Protein AF-A0A3P5XSZ3-F1 (afdb_monomer_lite)

Structure (mmCIF, N/CA/C/O backbone):
data_AF-A0A3P5XSZ3-F1
#
_entry.id   AF-A0A3P5XSZ3-F1
#
loop_
_atom_site.group_PDB
_atom_site.id
_atom_site.type_symbol
_atom_site.label_atom_id
_atom_site.label_alt_id
_atom_site.label_comp_id
_atom_site.label_asym_id
_atom_site.label_entity_id
_atom_site.label_seq_id
_atom_site.pdbx_PDB_ins_code
_atom_site.Cartn_x
_atom_site.Cartn_y
_atom_site.Cartn_z
_atom_site.occupancy
_atom_site.B_iso_or_equiv
_atom_site.auth_seq_id
_atom_site.auth_comp_id
_atom_site.auth_asym_id
_atom_site.auth_atom_id
_atom_site.pdbx_PDB_model_num
ATOM 1 N N . MET A 1 1 ? -26.180 4.996 -27.073 1.00 61.78 1 MET A N 1
ATOM 2 C CA . MET A 1 1 ? -26.644 4.451 -28.368 1.00 61.78 1 MET A CA 1
ATOM 3 C C . MET A 1 1 ? -26.742 2.933 -28.224 1.00 61.78 1 MET A C 1
ATOM 5 O O . MET A 1 1 ? -25.996 2.390 -27.418 1.00 61.78 1 MET A O 1
ATOM 9 N N . ARG A 1 2 ? -27.705 2.258 -28.867 1.00 69.19 2 ARG A N 1
ATOM 10 C CA . ARG A 1 2 ? -27.912 0.801 -28.724 1.00 69.19 2 ARG A CA 1
ATOM 11 C C . ARG A 1 2 ? -27.279 0.071 -29.913 1.00 69.19 2 ARG A C 1
ATOM 13 O O . ARG A 1 2 ? -27.511 0.469 -31.048 1.00 69.19 2 ARG A O 1
ATOM 20 N N . THR A 1 3 ? -26.506 -0.981 -29.649 1.00 79.62 3 THR A N 1
ATOM 21 C CA . THR A 1 3 ? -26.044 -1.930 -30.675 1.00 79.62 3 THR A CA 1
ATOM 22 C C . THR A 1 3 ? -27.221 -2.810 -31.081 1.00 79.62 3 THR A C 1
ATOM 24 O O . THR A 1 3 ? -27.881 -3.389 -30.216 1.00 79.62 3 THR A O 1
ATOM 27 N N . PHE A 1 4 ? -27.498 -2.911 -32.378 1.00 84.44 4 PHE A N 1
ATOM 28 C CA . PHE A 1 4 ? -28.593 -3.735 -32.892 1.00 84.44 4 PHE A CA 1
ATOM 29 C C . PHE A 1 4 ? -28.050 -5.085 -33.358 1.00 84.44 4 PHE A C 1
ATOM 31 O O . PHE A 1 4 ? -26.931 -5.161 -33.854 1.00 84.44 4 PHE A O 1
ATOM 38 N N . LYS A 1 5 ? -28.825 -6.159 -33.205 1.00 91.19 5 LYS A N 1
ATOM 39 C CA . LYS A 1 5 ? -28.476 -7.488 -33.721 1.00 91.19 5 LYS A CA 1
ATOM 40 C C . LYS A 1 5 ? -29.499 -7.885 -34.778 1.00 91.19 5 LYS A C 1
ATOM 42 O O . LYS A 1 5 ? -30.692 -7.858 -34.492 1.00 91.19 5 LYS A O 1
ATOM 47 N N . ILE A 1 6 ? -29.035 -8.254 -35.968 1.00 91.00 6 ILE A N 1
ATOM 48 C CA . ILE A 1 6 ? -29.875 -8.773 -37.054 1.00 91.00 6 ILE A CA 1
ATOM 49 C C . ILE A 1 6 ? -29.354 -10.167 -37.408 1.00 91.00 6 ILE A C 1
ATOM 51 O O . ILE A 1 6 ? -28.195 -10.326 -37.789 1.00 91.00 6 ILE A O 1
ATOM 55 N N . GLY A 1 7 ? -30.189 -11.193 -37.219 1.00 90.94 7 GLY A N 1
ATOM 56 C CA . GLY A 1 7 ? -29.768 -12.593 -37.335 1.00 90.94 7 GLY A CA 1
ATOM 57 C C . GLY A 1 7 ? -28.650 -12.936 -36.340 1.00 90.94 7 GLY A C 1
ATOM 58 O O . GLY A 1 7 ? -28.812 -12.777 -35.128 1.00 90.94 7 GLY A O 1
ATOM 59 N N . SER A 1 8 ? -27.499 -13.387 -36.845 1.00 89.31 8 SER A N 1
ATOM 60 C CA . SER A 1 8 ? -26.296 -13.683 -36.050 1.00 89.31 8 SER A CA 1
ATOM 61 C C . SER A 1 8 ? -25.291 -12.522 -35.974 1.00 89.31 8 SER A C 1
ATOM 63 O O . SER A 1 8 ? -24.289 -12.644 -35.270 1.00 89.31 8 SER A O 1
ATOM 65 N N . THR A 1 9 ? -25.553 -11.384 -36.626 1.00 89.62 9 THR A N 1
ATOM 66 C CA . THR A 1 9 ? -24.586 -10.283 -36.777 1.00 89.62 9 THR A CA 1
ATOM 67 C C . THR A 1 9 ? -24.957 -9.064 -35.930 1.00 89.62 9 THR A C 1
ATOM 69 O O . THR A 1 9 ? -26.113 -8.642 -35.888 1.00 89.62 9 THR A O 1
ATOM 72 N N . TYR A 1 10 ? -23.962 -8.472 -35.264 1.00 90.50 10 TYR A N 1
ATOM 73 C CA . TYR A 1 10 ? -24.109 -7.221 -34.515 1.00 90.50 10 TYR A CA 1
ATOM 74 C C . TYR A 1 10 ? -23.773 -6.017 -35.401 1.00 90.50 10 TYR A C 1
ATOM 76 O O . TYR A 1 10 ? -22.716 -5.969 -36.026 1.00 90.50 10 TYR A O 1
ATOM 84 N N . LEU A 1 11 ? -24.671 -5.036 -35.424 1.00 86.19 11 LEU A N 1
ATOM 85 C CA . LEU A 1 11 ? -24.513 -3.757 -36.100 1.00 86.19 11 LEU A CA 1
ATOM 86 C C . LEU A 1 11 ? -24.099 -2.693 -35.087 1.00 86.19 11 LEU A C 1
ATOM 88 O O . LEU A 1 11 ? -24.866 -2.319 -34.193 1.00 86.19 11 LEU A O 1
ATOM 92 N N . TYR A 1 12 ? -22.877 -2.201 -35.257 1.00 84.00 12 TYR A N 1
ATOM 93 C CA . TYR A 1 12 ? -22.323 -1.113 -34.467 1.00 84.00 12 TYR A CA 1
ATOM 94 C C . TYR A 1 12 ? -22.608 0.220 -35.166 1.00 84.00 12 TYR A C 1
ATOM 96 O O . TYR A 1 12 ? -22.337 0.338 -36.365 1.00 84.00 12 TYR A O 1
ATOM 104 N N . PRO A 1 13 ? -23.147 1.228 -34.462 1.00 83.81 13 PRO A N 1
ATOM 105 C CA . PRO A 1 13 ? -23.348 2.545 -35.046 1.00 83.81 13 PRO A CA 1
ATOM 106 C C . PRO A 1 13 ? -22.024 3.133 -35.545 1.00 83.81 13 PRO A C 1
ATOM 108 O O . PRO A 1 13 ? -21.057 3.221 -34.792 1.00 83.81 13 PRO A O 1
ATOM 111 N N . LEU A 1 14 ? -21.989 3.604 -36.795 1.00 78.81 14 LEU A N 1
ATOM 112 C CA . LEU A 1 14 ? -20.816 4.280 -37.373 1.00 78.81 14 LEU A CA 1
ATOM 113 C C . LEU A 1 14 ? -20.360 5.486 -36.535 1.00 78.81 14 LEU A C 1
ATOM 115 O O . LEU A 1 14 ? -19.167 5.753 -36.451 1.00 78.81 14 LEU A O 1
ATOM 119 N N . ALA A 1 15 ? -21.293 6.162 -35.857 1.00 81.88 15 ALA A N 1
ATOM 120 C CA . ALA A 1 15 ? -21.001 7.261 -34.934 1.00 81.88 15 ALA A CA 1
ATOM 121 C C . ALA A 1 15 ? -20.118 6.850 -33.733 1.00 81.88 15 ALA A C 1
ATOM 123 O O . ALA A 1 15 ? -19.411 7.694 -33.178 1.00 81.88 15 ALA A O 1
ATOM 124 N N . ASP A 1 16 ? -20.127 5.569 -33.348 1.00 78.69 16 ASP A N 1
ATOM 125 C CA . ASP A 1 16 ? -19.296 5.029 -32.266 1.00 78.69 16 ASP A CA 1
ATOM 126 C C . ASP A 1 16 ? -17.898 4.603 -32.764 1.00 78.69 16 ASP A C 1
ATOM 128 O O . ASP A 1 16 ? -16.972 4.429 -31.965 1.00 78.69 16 ASP A O 1
ATOM 132 N N . VAL A 1 17 ? -17.700 4.488 -34.085 1.00 80.94 17 VAL A N 1
ATOM 133 C CA . VAL A 1 17 ? -16.414 4.141 -34.702 1.00 80.94 17 VAL A CA 1
ATOM 134 C C . VAL A 1 17 ? -15.604 5.414 -34.940 1.00 80.94 17 VAL A C 1
ATOM 136 O O . VAL A 1 17 ? -15.731 6.095 -35.955 1.00 80.94 17 VAL A O 1
ATOM 139 N N . LYS A 1 18 ? -14.734 5.746 -33.985 1.00 84.44 18 LYS A N 1
ATOM 140 C CA . LYS A 1 18 ? -13.815 6.886 -34.101 1.00 84.44 18 LYS A CA 1
ATOM 141 C C . LYS A 1 18 ? -12.481 6.440 -34.680 1.00 84.44 18 LYS A C 1
ATOM 143 O O . LYS A 1 18 ? -11.776 5.640 -34.066 1.00 84.44 18 LYS A O 1
ATOM 148 N N . TRP A 1 19 ? -12.093 7.020 -35.814 1.00 85.19 19 TRP A N 1
ATOM 149 C CA . TRP A 1 19 ? -10.727 6.882 -36.305 1.00 85.19 19 TRP A CA 1
ATOM 150 C C . TRP A 1 19 ? -9.746 7.522 -35.316 1.00 85.19 19 TRP A C 1
ATOM 152 O O . TRP A 1 19 ? -9.959 8.634 -34.827 1.00 85.19 19 TRP A O 1
ATOM 162 N N . ARG A 1 20 ? -8.656 6.813 -35.020 1.00 84.56 20 ARG A N 1
ATOM 163 C CA . ARG A 1 20 ? -7.501 7.352 -34.301 1.00 84.56 20 ARG A CA 1
ATOM 164 C C . ARG A 1 20 ? -6.278 7.178 -35.183 1.00 84.56 20 ARG A C 1
ATOM 166 O O . ARG A 1 20 ? -6.029 6.081 -35.674 1.00 84.56 20 ARG A O 1
ATOM 173 N N . MET A 1 21 ? -5.504 8.246 -35.340 1.00 86.94 21 MET A N 1
ATOM 174 C CA . MET A 1 21 ? -4.236 8.190 -36.057 1.00 86.94 21 MET A CA 1
ATOM 175 C C . MET A 1 21 ? -3.293 7.205 -35.360 1.00 86.94 21 MET A C 1
ATOM 177 O O . MET A 1 21 ? -2.830 7.465 -34.246 1.00 86.94 21 MET A O 1
ATOM 181 N N . ALA A 1 22 ? -2.994 6.089 -36.022 1.00 83.56 22 ALA A N 1
ATOM 182 C CA . ALA A 1 22 ? -1.923 5.197 -35.609 1.00 83.56 22 ALA A CA 1
ATOM 183 C C . ALA A 1 22 ? -0.592 5.879 -35.944 1.00 83.56 22 ALA A C 1
ATOM 185 O O . ALA A 1 22 ? -0.180 5.941 -37.100 1.00 83.56 22 ALA A O 1
ATOM 186 N N . ARG A 1 23 ? 0.050 6.473 -34.937 1.00 83.88 23 ARG A N 1
ATOM 187 C CA . ARG A 1 23 ? 1.376 7.072 -35.112 1.00 83.88 23 ARG A CA 1
ATOM 188 C C . ARG A 1 23 ? 2.398 5.953 -35.303 1.00 83.88 23 ARG A C 1
ATOM 190 O O . ARG A 1 23 ? 2.369 4.971 -34.564 1.00 83.88 23 ARG A O 1
ATOM 197 N N . ASN A 1 24 ? 3.311 6.125 -36.255 1.00 84.38 24 ASN A N 1
ATOM 198 C CA . ASN A 1 24 ? 4.443 5.217 -36.412 1.00 84.38 24 ASN A CA 1
ATOM 199 C C . ASN A 1 24 ? 5.312 5.240 -35.148 1.00 84.38 24 ASN A C 1
ATOM 201 O O . ASN A 1 24 ? 5.539 6.301 -34.558 1.00 84.38 24 ASN A O 1
ATOM 205 N N . PHE A 1 25 ? 5.819 4.075 -34.750 1.00 77.62 25 PHE A N 1
ATOM 206 C CA . PHE A 1 25 ? 6.835 3.998 -33.707 1.00 77.62 25 PHE A CA 1
ATOM 207 C C . PHE A 1 25 ? 8.124 4.658 -34.199 1.00 77.62 25 PHE A C 1
ATOM 209 O O . PHE A 1 25 ? 8.476 4.577 -35.378 1.00 77.62 25 PHE A O 1
ATOM 216 N N . THR A 1 26 ? 8.845 5.324 -33.301 1.00 82.19 26 THR A N 1
ATOM 217 C CA . THR A 1 26 ? 10.178 5.821 -33.640 1.00 82.19 26 THR A CA 1
ATOM 218 C C . THR A 1 26 ? 11.111 4.623 -33.805 1.00 82.19 26 THR A C 1
ATOM 220 O O . THR A 1 26 ? 11.058 3.687 -33.015 1.00 82.19 26 THR A O 1
ATOM 223 N N . GLN A 1 27 ? 12.004 4.644 -34.798 1.00 84.31 27 GLN A N 1
ATOM 224 C CA . GLN A 1 27 ? 12.973 3.551 -34.998 1.00 84.31 27 GLN A CA 1
ATOM 225 C C . GLN A 1 27 ? 13.915 3.370 -33.793 1.00 84.31 27 GLN A C 1
ATOM 227 O O . GLN A 1 27 ? 14.475 2.298 -33.588 1.00 84.31 27 GLN A O 1
ATOM 232 N N . LYS A 1 28 ? 14.051 4.411 -32.958 1.00 83.56 28 LYS A N 1
ATOM 233 C CA . LYS A 1 28 ? 14.781 4.361 -31.684 1.00 83.56 28 LYS A CA 1
ATOM 234 C C . LYS A 1 28 ? 14.059 3.527 -30.616 1.00 83.56 28 LYS A C 1
ATOM 236 O O . LYS A 1 28 ? 14.708 3.037 -29.700 1.00 83.56 28 LYS A O 1
ATOM 241 N N . LEU A 1 29 ? 12.738 3.353 -30.710 1.00 83.31 29 LEU A N 1
ATOM 242 C CA . LEU A 1 29 ? 11.928 2.592 -29.759 1.00 83.31 29 LEU A CA 1
ATOM 243 C C . LEU A 1 29 ? 11.991 1.090 -30.077 1.00 83.31 29 LEU A C 1
ATOM 245 O O . LEU A 1 29 ? 11.080 0.523 -30.674 1.00 83.31 29 LEU A O 1
ATOM 249 N N . CYS A 1 30 ? 13.079 0.441 -29.666 1.00 85.69 30 CYS A N 1
ATOM 250 C CA . CYS A 1 30 ? 13.277 -0.999 -29.827 1.00 85.69 30 CYS A CA 1
ATOM 251 C C . CYS A 1 30 ? 13.462 -1.686 -28.457 1.00 85.69 30 CYS A C 1
ATOM 253 O O . CYS A 1 30 ? 14.465 -1.430 -27.789 1.00 85.69 30 CYS A O 1
ATOM 255 N N . PRO A 1 31 ? 12.561 -2.598 -28.030 1.00 84.69 31 PRO A N 1
ATOM 256 C CA . PRO A 1 31 ? 12.711 -3.353 -26.777 1.00 84.69 31 PRO A CA 1
ATOM 257 C C . PRO A 1 31 ? 13.958 -4.249 -26.730 1.00 84.69 31 PRO A C 1
ATOM 259 O O . PRO A 1 31 ? 14.385 -4.674 -25.657 1.00 84.69 31 PRO A O 1
ATOM 262 N N . TYR A 1 32 ? 14.560 -4.544 -27.881 1.00 86.75 32 TYR A N 1
ATOM 263 C CA . TYR A 1 32 ? 15.738 -5.401 -27.970 1.00 86.75 32 TYR A CA 1
ATOM 264 C C . TYR A 1 32 ? 17.052 -4.622 -27.806 1.00 86.75 32 TYR A C 1
ATOM 266 O O . TYR A 1 32 ? 18.037 -5.209 -27.360 1.00 86.75 32 TYR A O 1
ATOM 274 N N . THR A 1 33 ? 17.076 -3.301 -28.038 1.00 89.50 33 THR A N 1
ATOM 275 C CA . THR A 1 33 ? 18.272 -2.463 -27.827 1.00 89.50 33 THR A CA 1
ATOM 276 C C . THR A 1 33 ? 18.270 -1.810 -26.444 1.00 89.50 33 THR A C 1
ATOM 278 O O . THR A 1 33 ? 17.220 -1.513 -25.878 1.00 89.50 33 THR A O 1
ATOM 281 N N . ILE A 1 34 ? 19.456 -1.571 -25.873 1.00 86.06 34 ILE A N 1
ATOM 282 C CA . ILE A 1 34 ? 19.589 -0.890 -24.571 1.00 86.06 34 ILE A CA 1
ATOM 283 C C . ILE A 1 34 ? 19.029 0.537 -24.656 1.00 86.06 34 ILE A C 1
ATOM 285 O O . ILE A 1 34 ? 18.279 0.962 -23.780 1.00 86.06 34 ILE A O 1
ATOM 289 N N . GLU A 1 35 ? 19.352 1.257 -25.731 1.00 87.88 35 GLU A N 1
ATOM 290 C CA . GLU A 1 35 ? 18.865 2.615 -25.987 1.00 87.88 35 GLU A CA 1
ATOM 291 C C . GLU A 1 35 ? 17.339 2.664 -26.093 1.00 87.88 35 GLU A C 1
ATOM 293 O O . GLU A 1 35 ? 16.704 3.478 -25.426 1.00 87.88 35 GLU A O 1
ATOM 298 N N . GLY A 1 36 ? 16.740 1.751 -26.863 1.00 88.00 36 GLY A N 1
ATOM 299 C CA . GLY A 1 36 ? 15.292 1.681 -27.021 1.00 88.00 36 GLY A CA 1
ATOM 300 C C . GLY A 1 36 ? 14.576 1.254 -25.746 1.00 88.00 36 GLY A C 1
ATOM 301 O O . GLY A 1 36 ? 13.544 1.830 -25.403 1.00 88.00 36 GLY A O 1
ATOM 302 N N . ARG A 1 37 ? 15.159 0.336 -24.966 1.00 85.31 37 ARG A N 1
ATOM 303 C CA . ARG A 1 37 ? 14.669 0.009 -23.620 1.00 85.31 37 ARG A CA 1
ATOM 304 C C . ARG A 1 37 ? 14.692 1.216 -22.694 1.00 85.31 37 ARG A C 1
ATOM 306 O O . ARG A 1 37 ? 13.711 1.431 -21.996 1.00 85.31 37 ARG A O 1
ATOM 313 N N . ASN A 1 38 ? 15.740 2.034 -22.712 1.00 85.50 38 ASN A N 1
ATOM 314 C CA . ASN A 1 38 ? 15.797 3.242 -21.883 1.00 85.50 38 ASN A CA 1
ATOM 315 C C . ASN A 1 38 ? 14.701 4.268 -22.233 1.00 85.50 38 ASN A C 1
ATOM 317 O O . ASN A 1 38 ? 14.335 5.068 -21.377 1.00 85.50 38 ASN A O 1
ATOM 321 N N . LEU A 1 39 ? 14.159 4.239 -23.458 1.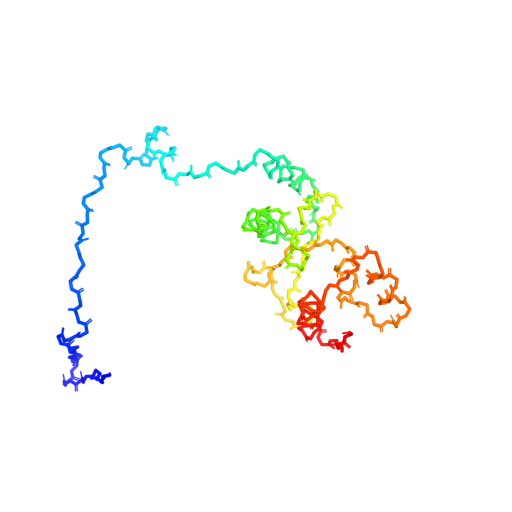00 82.94 39 LEU A N 1
ATOM 322 C CA . LEU A 1 39 ? 13.020 5.074 -23.866 1.00 82.94 39 LEU A CA 1
ATOM 323 C C . LEU A 1 39 ? 11.664 4.530 -23.383 1.00 82.94 39 LEU A C 1
ATOM 325 O O . LEU A 1 39 ? 10.717 5.301 -23.249 1.00 82.94 39 LEU A O 1
ATOM 329 N N . ILE A 1 40 ? 11.561 3.218 -23.138 1.00 78.00 40 ILE A N 1
ATOM 330 C CA . ILE A 1 40 ? 10.335 2.539 -22.677 1.00 78.00 40 ILE A CA 1
ATOM 331 C C . ILE A 1 40 ? 10.293 2.477 -21.148 1.00 78.00 40 ILE A C 1
ATOM 333 O O . ILE A 1 40 ? 9.262 2.730 -20.525 1.00 78.00 40 ILE A O 1
ATOM 337 N N . TYR A 1 41 ? 11.417 2.111 -20.535 1.00 75.94 41 TYR A N 1
ATOM 338 C CA . TYR A 1 41 ? 11.519 1.863 -19.109 1.00 75.94 41 TYR A CA 1
ATOM 339 C C . TYR A 1 41 ? 11.922 3.132 -18.372 1.00 75.94 41 TYR A C 1
ATOM 341 O O . TYR A 1 41 ? 13.065 3.586 -18.436 1.00 75.94 41 TYR A O 1
ATOM 349 N N . GLN A 1 42 ? 11.002 3.655 -17.569 1.00 71.44 42 GLN A N 1
ATOM 350 C CA . GLN A 1 42 ? 11.374 4.587 -16.520 1.00 71.44 42 GLN A CA 1
ATOM 351 C C . GLN A 1 42 ? 12.095 3.802 -15.422 1.00 71.44 42 GLN A C 1
ATOM 353 O O . GLN A 1 42 ? 11.508 2.926 -14.784 1.00 71.44 42 GLN A O 1
ATOM 358 N N . LYS A 1 43 ? 13.383 4.093 -15.209 1.00 73.19 43 LYS A N 1
ATOM 359 C CA . LYS A 1 43 ? 14.141 3.460 -14.126 1.00 73.19 43 LYS A CA 1
ATOM 360 C C . LYS A 1 43 ? 13.452 3.750 -12.792 1.00 73.19 43 LYS A C 1
ATOM 362 O O . LYS A 1 43 ? 13.123 4.900 -12.489 1.00 73.19 43 LYS A O 1
ATOM 367 N N . LEU A 1 44 ? 13.258 2.702 -11.993 1.00 76.62 44 LEU A N 1
ATOM 368 C CA . LEU A 1 44 ? 12.886 2.857 -10.592 1.00 76.62 44 LEU A CA 1
ATOM 369 C C . LEU A 1 44 ? 13.927 3.739 -9.903 1.00 76.62 44 LEU A C 1
ATOM 371 O O . LEU A 1 44 ? 15.124 3.659 -10.188 1.00 76.62 44 LEU A O 1
ATOM 375 N N . LYS A 1 45 ? 13.461 4.597 -8.996 1.00 84.81 45 LYS A N 1
ATOM 376 C CA . LYS A 1 45 ? 14.361 5.429 -8.199 1.00 84.81 45 LYS A CA 1
ATOM 377 C C . LYS A 1 45 ? 15.287 4.518 -7.394 1.00 84.81 45 LYS A C 1
ATOM 379 O O . LYS A 1 45 ? 14.827 3.510 -6.859 1.00 84.81 45 LYS A O 1
ATOM 384 N N . SER A 1 46 ? 16.565 4.880 -7.299 1.00 83.00 46 SER A N 1
ATOM 385 C CA . SER A 1 46 ? 17.597 4.059 -6.649 1.00 83.00 46 SER A CA 1
ATOM 386 C C . SER A 1 46 ? 17.206 3.638 -5.232 1.00 83.00 46 SER A C 1
ATOM 388 O O . SER A 1 46 ? 17.344 2.472 -4.887 1.00 83.00 46 SER A O 1
ATOM 390 N N . ASN A 1 47 ? 16.610 4.548 -4.458 1.00 88.81 47 ASN A N 1
ATOM 391 C CA . ASN A 1 47 ? 16.122 4.257 -3.112 1.00 88.81 47 ASN A CA 1
ATOM 392 C C . ASN A 1 47 ? 15.054 3.148 -3.083 1.00 88.81 47 ASN A C 1
ATOM 394 O O . ASN A 1 47 ? 15.069 2.322 -2.184 1.00 88.81 47 ASN A O 1
ATOM 398 N N . ILE A 1 48 ? 14.148 3.087 -4.066 1.00 91.94 48 ILE A N 1
ATOM 399 C CA . ILE A 1 48 ? 13.130 2.025 -4.138 1.00 91.94 48 ILE A CA 1
ATOM 400 C C . ILE A 1 48 ? 13.793 0.681 -4.450 1.00 91.94 48 ILE A C 1
ATOM 402 O O . ILE A 1 48 ? 13.387 -0.338 -3.902 1.00 91.94 48 ILE A O 1
ATOM 406 N N . VAL A 1 49 ? 14.806 0.674 -5.322 1.00 92.50 49 VAL A N 1
ATOM 407 C CA . VAL A 1 49 ? 15.534 -0.548 -5.695 1.00 92.50 49 VAL A CA 1
ATOM 408 C C . VAL A 1 49 ? 16.263 -1.135 -4.489 1.00 92.50 49 VAL A C 1
ATOM 410 O O . VAL A 1 49 ? 16.158 -2.335 -4.256 1.00 92.50 49 VAL A O 1
ATOM 413 N N . THR A 1 50 ? 16.941 -0.300 -3.697 1.00 94.81 50 THR A N 1
ATOM 414 C CA . THR A 1 50 ? 17.617 -0.741 -2.468 1.00 94.81 50 THR A CA 1
ATOM 415 C C . THR A 1 50 ? 16.628 -1.368 -1.488 1.00 94.81 50 THR A C 1
ATOM 417 O O . THR A 1 50 ? 16.827 -2.498 -1.054 1.00 94.81 50 THR A O 1
ATOM 420 N N . GLU A 1 51 ? 15.515 -0.691 -1.199 1.00 96.25 51 GLU A N 1
ATOM 421 C CA . GLU A 1 51 ? 14.515 -1.226 -0.268 1.00 96.25 51 GLU A CA 1
ATOM 422 C C . GLU A 1 51 ? 13.803 -2.474 -0.813 1.00 96.25 51 GLU A C 1
ATOM 424 O O . GLU A 1 51 ? 13.439 -3.351 -0.037 1.00 96.25 51 GLU A O 1
ATOM 429 N N . LEU A 1 52 ? 13.631 -2.606 -2.135 1.00 94.50 52 LEU A N 1
ATOM 430 C CA . LEU A 1 52 ? 13.115 -3.831 -2.762 1.00 94.50 52 LEU A CA 1
ATOM 431 C C . LEU A 1 52 ? 14.048 -5.025 -2.543 1.00 94.50 52 LEU A C 1
ATOM 433 O O . LEU A 1 52 ? 13.572 -6.118 -2.241 1.00 94.50 52 LEU A O 1
ATOM 437 N N . GLN A 1 53 ? 15.358 -4.821 -2.690 1.00 94.31 53 GLN A N 1
ATOM 438 C CA . GLN A 1 53 ? 16.359 -5.864 -2.459 1.00 94.31 53 GLN A CA 1
ATOM 439 C C . GLN A 1 53 ? 16.383 -6.288 -0.989 1.00 94.31 53 GLN A C 1
ATOM 441 O O . GLN A 1 53 ? 16.425 -7.481 -0.697 1.00 94.31 53 GLN A O 1
ATOM 446 N N . GLU A 1 54 ? 16.300 -5.334 -0.061 1.00 95.56 54 GLU A N 1
ATOM 447 C CA . GLU A 1 54 ? 16.187 -5.644 1.367 1.00 95.56 54 GLU A CA 1
ATOM 448 C C . GLU A 1 54 ? 14.871 -6.365 1.688 1.00 95.56 54 GLU A C 1
ATOM 450 O O . GLU A 1 54 ? 14.865 -7.377 2.387 1.00 95.56 54 GLU A O 1
ATOM 455 N N . LEU A 1 55 ? 13.751 -5.929 1.105 1.00 94.06 55 LEU A N 1
ATOM 456 C CA . LEU A 1 55 ? 12.450 -6.572 1.283 1.00 94.06 55 LEU A CA 1
ATOM 457 C C . LEU A 1 55 ? 12.446 -8.027 0.795 1.00 94.06 55 LEU A C 1
ATOM 459 O O . LEU A 1 55 ? 11.809 -8.872 1.422 1.00 94.06 55 LEU A O 1
ATOM 463 N N . GLN A 1 56 ? 13.168 -8.318 -0.290 1.00 92.56 56 GLN A N 1
ATOM 464 C CA . GLN A 1 56 ? 13.327 -9.668 -0.828 1.00 92.56 56 GLN A CA 1
ATOM 465 C C . GLN A 1 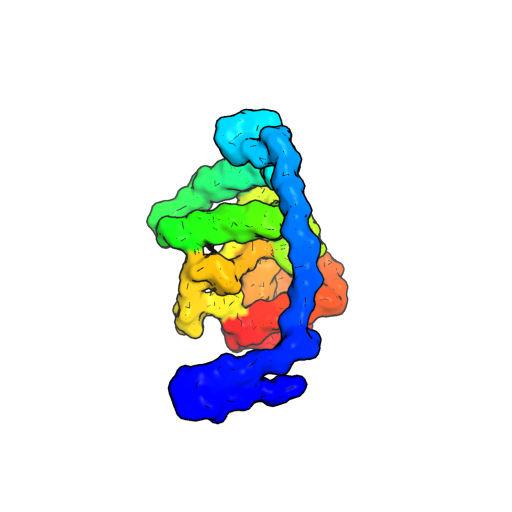56 ? 14.128 -10.577 0.117 1.00 92.56 56 GLN A C 1
ATOM 467 O O . GLN A 1 56 ? 13.799 -11.754 0.255 1.00 92.56 56 GLN A O 1
ATOM 472 N N . LYS A 1 57 ? 15.139 -10.052 0.818 1.00 91.50 57 LYS A N 1
ATOM 473 C CA . LYS A 1 57 ? 15.901 -10.818 1.825 1.00 91.50 57 LYS A CA 1
ATOM 474 C C . LYS A 1 57 ? 15.062 -11.159 3.058 1.00 91.50 57 LYS A C 1
ATOM 476 O O . LYS A 1 57 ? 15.292 -12.180 3.692 1.00 91.50 57 LYS A O 1
ATOM 481 N N . LEU A 1 58 ? 14.076 -10.321 3.383 1.00 87.38 58 LEU A N 1
ATOM 482 C CA . LEU A 1 58 ? 13.143 -10.514 4.501 1.00 87.38 58 LEU A CA 1
ATOM 483 C C . LEU A 1 58 ? 11.978 -11.467 4.172 1.00 87.38 58 LEU A C 1
ATOM 485 O O . LEU A 1 58 ? 10.975 -11.499 4.890 1.00 87.38 58 LEU A O 1
ATOM 489 N N . THR A 1 59 ? 12.046 -12.195 3.059 1.00 78.94 59 THR A N 1
ATOM 490 C CA . THR A 1 59 ? 11.035 -13.197 2.707 1.00 78.94 59 THR A CA 1
ATOM 491 C C . THR A 1 59 ? 11.316 -14.476 3.499 1.00 78.94 59 THR A C 1
ATOM 493 O O . THR A 1 59 ? 12.445 -14.955 3.515 1.00 78.94 59 THR A O 1
ATOM 496 N N . HIS A 1 60 ? 10.306 -15.008 4.189 1.00 78.06 60 HIS A N 1
ATOM 497 C CA . HIS A 1 60 ? 10.444 -16.174 5.071 1.00 78.06 60 HIS A CA 1
ATOM 498 C C . HIS A 1 60 ? 9.828 -17.431 4.447 1.00 78.06 60 HIS A C 1
ATOM 500 O O . HIS A 1 60 ? 8.892 -17.327 3.657 1.00 78.06 60 HIS A O 1
ATOM 506 N N . GLU A 1 61 ? 10.287 -18.613 4.869 1.00 70.88 61 GLU A N 1
ATOM 507 C CA . GLU A 1 61 ? 9.841 -19.925 4.356 1.00 70.88 61 GLU A CA 1
ATOM 508 C C . GLU A 1 61 ? 8.335 -20.186 4.522 1.00 70.88 61 GLU A C 1
ATOM 510 O O . GLU A 1 61 ? 7.742 -20.948 3.767 1.00 70.88 61 GLU A O 1
ATOM 515 N N . THR A 1 62 ? 7.688 -19.532 5.489 1.00 79.12 62 THR A N 1
ATOM 516 C CA . THR A 1 62 ? 6.245 -19.666 5.738 1.00 79.12 62 THR A CA 1
ATOM 517 C C . THR A 1 62 ? 5.376 -18.895 4.740 1.00 79.12 62 THR A C 1
ATOM 519 O O . THR A 1 62 ? 4.154 -19.056 4.735 1.00 79.12 62 THR A O 1
ATOM 522 N N . MET A 1 63 ? 5.972 -18.034 3.909 1.00 86.25 63 MET A N 1
ATOM 523 C CA . MET A 1 63 ? 5.258 -17.288 2.877 1.00 86.25 63 MET A CA 1
ATOM 524 C C . MET A 1 63 ? 5.077 -18.146 1.626 1.00 86.25 63 MET A C 1
ATOM 526 O O . MET A 1 63 ? 5.988 -18.845 1.191 1.00 86.25 63 MET A O 1
ATOM 530 N N . THR A 1 64 ? 3.904 -18.053 1.001 1.00 92.12 64 THR A N 1
ATOM 531 C CA . THR A 1 64 ? 3.697 -18.641 -0.325 1.00 92.12 64 THR A CA 1
ATOM 532 C C . THR A 1 64 ? 4.526 -17.875 -1.360 1.00 92.12 64 THR A C 1
ATOM 534 O O . THR A 1 64 ? 4.728 -16.663 -1.228 1.00 92.12 64 THR A O 1
ATOM 537 N N . LEU A 1 65 ? 4.972 -18.566 -2.414 1.00 92.88 65 LEU A N 1
ATOM 538 C CA . LEU A 1 65 ? 5.660 -17.934 -3.549 1.00 92.88 65 LEU A CA 1
ATOM 539 C C . LEU A 1 65 ? 4.825 -16.785 -4.135 1.00 92.88 65 LEU A C 1
ATOM 541 O O . LEU A 1 65 ? 5.330 -15.678 -4.299 1.00 92.88 65 LEU A O 1
ATOM 545 N N . GLU A 1 66 ? 3.524 -17.020 -4.341 1.00 95.31 66 GLU A N 1
ATOM 546 C CA . GLU A 1 66 ? 2.594 -16.003 -4.846 1.00 95.31 66 GLU A CA 1
ATOM 547 C C . GLU A 1 66 ? 2.567 -14.753 -3.953 1.00 95.31 66 GLU A C 1
ATOM 549 O O . GLU A 1 66 ? 2.648 -13.630 -4.455 1.00 95.31 66 GLU A O 1
ATOM 554 N N . PHE A 1 67 ? 2.486 -14.921 -2.629 1.00 95.75 67 PHE A N 1
ATOM 555 C CA . PHE A 1 67 ? 2.473 -13.786 -1.710 1.00 95.75 67 PHE A CA 1
ATOM 556 C C . PHE A 1 67 ? 3.789 -13.008 -1.741 1.00 95.75 67 PHE A C 1
ATOM 558 O O . PHE A 1 67 ? 3.764 -11.777 -1.753 1.00 95.75 67 PHE A O 1
ATOM 565 N N . GLY A 1 68 ? 4.929 -13.705 -1.765 1.00 95.19 68 GLY A N 1
ATOM 566 C CA . GLY A 1 68 ? 6.252 -13.086 -1.855 1.00 95.19 68 GLY A CA 1
ATOM 567 C C . GLY A 1 68 ? 6.394 -12.217 -3.107 1.00 95.19 68 GLY A C 1
ATOM 568 O O . GLY A 1 68 ? 6.693 -11.022 -3.007 1.00 95.19 68 GLY A O 1
ATOM 569 N N . ASP A 1 69 ? 6.074 -12.783 -4.270 1.00 95.12 69 ASP A N 1
ATOM 570 C CA . ASP A 1 69 ? 6.170 -12.096 -5.561 1.00 95.12 69 ASP A CA 1
ATOM 571 C C . ASP A 1 69 ? 5.197 -10.913 -5.653 1.00 95.12 69 ASP A C 1
ATOM 573 O O . ASP A 1 69 ? 5.567 -9.802 -6.067 1.00 95.12 69 ASP A O 1
ATOM 577 N N . ASN A 1 70 ? 3.954 -11.104 -5.200 1.00 97.31 70 ASN A N 1
ATOM 578 C CA . ASN A 1 70 ? 2.947 -10.049 -5.220 1.00 97.31 70 ASN A CA 1
ATOM 579 C C . ASN A 1 70 ? 3.257 -8.938 -4.205 1.00 97.31 70 ASN A C 1
ATOM 581 O O . ASN A 1 70 ? 2.984 -7.768 -4.488 1.00 97.31 70 ASN A O 1
ATOM 585 N N . ARG A 1 71 ? 3.879 -9.251 -3.061 1.00 96.38 71 ARG A N 1
ATOM 586 C CA . ARG A 1 71 ? 4.350 -8.262 -2.076 1.00 96.38 71 ARG A CA 1
ATOM 587 C C . ARG A 1 71 ? 5.416 -7.344 -2.671 1.00 96.38 71 ARG A C 1
ATOM 589 O O . ARG A 1 71 ? 5.281 -6.122 -2.560 1.00 96.38 71 ARG A O 1
ATOM 596 N N . LEU A 1 72 ? 6.438 -7.901 -3.328 1.00 96.06 72 LEU A N 1
ATOM 597 C CA . LEU A 1 72 ? 7.478 -7.116 -4.011 1.00 96.06 72 LEU A CA 1
ATOM 598 C C . LEU A 1 72 ? 6.873 -6.264 -5.133 1.00 96.06 72 LEU A C 1
ATOM 600 O O . LEU A 1 72 ? 7.107 -5.052 -5.210 1.00 96.06 72 LEU A O 1
ATOM 604 N N . SER A 1 73 ? 6.010 -6.875 -5.946 1.00 96.12 73 SER A N 1
ATOM 605 C CA . SER A 1 73 ? 5.305 -6.196 -7.035 1.00 96.12 73 SER A CA 1
ATOM 606 C C . SER A 1 73 ? 4.452 -5.031 -6.521 1.00 96.12 73 SER A C 1
ATOM 608 O O . SER A 1 73 ? 4.459 -3.944 -7.105 1.00 96.12 73 SER A O 1
ATOM 610 N N . LYS A 1 74 ? 3.760 -5.199 -5.385 1.00 97.19 74 LYS A N 1
ATOM 611 C CA . LYS A 1 74 ? 2.963 -4.131 -4.766 1.00 97.19 74 LYS A CA 1
ATOM 612 C C . LYS A 1 74 ? 3.812 -2.998 -4.232 1.00 97.19 74 LYS A C 1
ATOM 614 O O . LYS A 1 74 ? 3.432 -1.841 -4.409 1.00 97.19 74 LYS A O 1
ATOM 619 N N . TYR A 1 75 ? 4.940 -3.303 -3.597 1.00 96.88 75 TYR A N 1
ATOM 620 C CA . TYR A 1 75 ? 5.854 -2.274 -3.113 1.00 96.88 75 TYR A CA 1
ATOM 621 C C . TYR A 1 75 ? 6.373 -1.409 -4.264 1.00 96.88 75 TYR A C 1
ATOM 623 O O . TYR A 1 75 ? 6.293 -0.179 -4.193 1.00 96.88 75 TYR A O 1
ATOM 631 N N . SER A 1 76 ? 6.801 -2.048 -5.355 1.00 95.12 76 SER A N 1
ATOM 632 C CA . SER A 1 76 ? 7.230 -1.366 -6.579 1.00 95.12 76 SER A CA 1
ATOM 633 C C . SER A 1 76 ? 6.113 -0.492 -7.167 1.00 95.12 76 SER A C 1
ATOM 635 O O . SER A 1 76 ? 6.307 0.710 -7.365 1.00 95.12 76 SER A O 1
ATOM 637 N N . MET A 1 77 ? 4.906 -1.050 -7.343 1.00 94.56 77 MET A N 1
ATOM 638 C CA . MET A 1 77 ? 3.744 -0.327 -7.884 1.00 94.56 77 MET A CA 1
ATOM 639 C C . MET A 1 77 ? 3.319 0.858 -7.002 1.00 94.56 77 MET A C 1
ATOM 641 O O . MET A 1 77 ? 2.868 1.883 -7.504 1.00 94.56 77 MET A O 1
ATOM 645 N N . GLN A 1 78 ? 3.467 0.747 -5.680 1.00 96.38 78 GLN A N 1
ATOM 646 C CA . GLN A 1 78 ? 3.180 1.834 -4.743 1.00 96.38 78 GLN A CA 1
ATOM 647 C C . GLN A 1 78 ? 4.330 2.843 -4.607 1.00 96.38 78 GLN A C 1
ATOM 649 O O . GLN A 1 78 ? 4.259 3.734 -3.759 1.00 96.38 78 GLN A O 1
ATOM 654 N N . HIS A 1 79 ? 5.387 2.727 -5.415 1.00 95.19 79 HIS A N 1
ATOM 655 C CA . HIS A 1 79 ? 6.596 3.552 -5.335 1.00 95.19 79 HIS A CA 1
ATOM 656 C C . HIS A 1 79 ? 7.215 3.571 -3.929 1.00 95.19 79 HIS A C 1
ATOM 658 O O . HIS A 1 79 ? 7.685 4.608 -3.455 1.00 95.19 79 HIS A O 1
ATOM 664 N N . GLY A 1 80 ? 7.138 2.433 -3.240 1.00 95.56 80 GLY A N 1
ATOM 665 C CA . GLY A 1 80 ? 7.581 2.255 -1.865 1.00 95.56 80 GLY A CA 1
ATOM 666 C C . GLY A 1 80 ? 6.803 3.048 -0.814 1.00 95.56 80 GLY A C 1
ATOM 667 O O . GLY A 1 80 ? 7.265 3.191 0.313 1.00 95.56 80 GLY A O 1
ATOM 668 N N . LYS A 1 81 ? 5.632 3.596 -1.157 1.00 97.44 81 LYS A N 1
ATOM 669 C CA . LYS A 1 81 ? 4.836 4.426 -0.248 1.00 97.44 81 LYS A CA 1
ATOM 670 C C . LYS A 1 81 ? 3.748 3.634 0.463 1.00 97.44 81 LYS A C 1
ATOM 672 O O . LYS A 1 81 ? 3.055 2.806 -0.133 1.00 97.44 81 LYS A O 1
ATOM 677 N N . CYS A 1 82 ? 3.523 3.977 1.726 1.00 98.06 82 CYS A N 1
ATOM 678 C CA . CYS A 1 82 ? 2.365 3.540 2.489 1.00 98.06 82 CYS A CA 1
ATOM 679 C C . CYS A 1 82 ? 1.072 3.974 1.789 1.00 98.06 82 CYS A C 1
ATOM 681 O O . CYS A 1 82 ? 0.889 5.158 1.502 1.00 98.06 82 CYS A O 1
ATOM 683 N N . ARG A 1 83 ? 0.133 3.048 1.568 1.00 98.12 83 ARG A N 1
ATOM 684 C CA . ARG A 1 83 ? -1.149 3.377 0.925 1.00 98.12 83 ARG A CA 1
ATOM 685 C C . ARG A 1 83 ? -2.007 4.353 1.732 1.00 98.12 83 ARG A C 1
ATOM 687 O O . ARG A 1 83 ? -2.760 5.128 1.145 1.00 98.12 83 ARG A O 1
ATOM 694 N N . ILE A 1 84 ? -1.900 4.315 3.059 1.00 97.81 84 ILE A N 1
ATOM 695 C CA . ILE A 1 84 ? -2.658 5.201 3.946 1.00 97.81 84 ILE A CA 1
ATOM 696 C C . ILE A 1 84 ? -1.985 6.573 3.995 1.00 97.81 84 ILE A C 1
ATOM 698 O O . ILE A 1 84 ? -2.586 7.553 3.550 1.00 97.81 84 ILE A O 1
ATOM 702 N N . THR A 1 85 ? -0.739 6.645 4.478 1.00 97.06 85 THR A N 1
ATOM 703 C CA . THR A 1 85 ? -0.075 7.926 4.779 1.00 97.06 85 THR A CA 1
ATOM 704 C C . THR A 1 85 ? 0.623 8.568 3.585 1.00 97.06 85 THR A C 1
ATOM 706 O O . THR A 1 85 ? 0.830 9.775 3.582 1.00 97.06 85 THR A O 1
ATOM 709 N N . GLY A 1 86 ? 0.987 7.791 2.561 1.00 96.75 86 GLY A N 1
ATOM 710 C CA . GLY A 1 86 ? 1.806 8.252 1.436 1.00 96.75 86 GLY A CA 1
ATOM 711 C C . GLY A 1 86 ? 3.299 8.396 1.758 1.00 96.75 86 GLY A C 1
ATOM 712 O O . GLY A 1 86 ? 4.076 8.736 0.864 1.00 96.75 86 GLY A O 1
ATOM 713 N N . GLN A 1 87 ? 3.710 8.119 2.999 1.00 96.25 87 GLN A N 1
ATOM 714 C CA . GLN A 1 87 ? 5.109 8.138 3.423 1.00 96.25 87 GLN A CA 1
ATOM 715 C C . GLN A 1 87 ? 5.893 7.012 2.743 1.00 96.25 87 GLN A C 1
ATOM 717 O O . GLN A 1 87 ? 5.384 5.900 2.610 1.00 96.25 87 GLN A O 1
ATOM 722 N N . PHE A 1 88 ? 7.131 7.294 2.336 1.00 97.31 88 PHE A N 1
ATOM 723 C CA . PHE A 1 88 ? 8.058 6.267 1.864 1.00 97.31 88 PHE A CA 1
ATOM 724 C C . PHE A 1 88 ? 8.446 5.322 3.011 1.00 97.31 88 PHE A C 1
ATOM 726 O O . PHE A 1 88 ? 8.786 5.784 4.098 1.00 97.31 88 PHE A O 1
ATOM 733 N N . LEU A 1 89 ? 8.378 4.016 2.769 1.00 97.31 89 LEU A N 1
ATOM 734 C CA . LEU A 1 89 ? 8.640 2.975 3.756 1.00 97.31 89 LEU A CA 1
ATOM 735 C C . LEU A 1 89 ? 9.936 2.243 3.428 1.00 97.31 89 LEU A C 1
ATOM 737 O O . LEU A 1 89 ? 10.114 1.782 2.298 1.00 97.31 89 LEU A O 1
ATOM 741 N N . LYS A 1 90 ? 10.787 2.087 4.440 1.00 96.94 90 LYS A N 1
ATOM 742 C CA . LYS A 1 90 ? 11.928 1.173 4.401 1.00 96.94 90 LYS A CA 1
ATOM 743 C C . LYS A 1 90 ? 11.472 -0.275 4.554 1.00 96.94 90 LYS A C 1
ATOM 745 O O . LYS A 1 90 ? 10.408 -0.522 5.125 1.00 96.94 90 LYS A O 1
ATOM 750 N N . ALA A 1 91 ? 12.293 -1.221 4.109 1.00 95.94 91 ALA A N 1
ATOM 751 C CA . ALA A 1 91 ? 12.047 -2.660 4.173 1.00 95.94 91 ALA A CA 1
ATOM 752 C C . ALA A 1 91 ? 11.551 -3.129 5.554 1.00 95.94 91 ALA A C 1
ATOM 754 O O . ALA A 1 91 ? 10.568 -3.863 5.651 1.00 95.94 91 ALA A O 1
ATOM 755 N N . GLU A 1 92 ? 12.175 -2.620 6.618 1.00 95.19 92 GLU A N 1
ATOM 756 C CA . GLU A 1 92 ? 11.877 -2.938 8.021 1.00 95.19 92 GLU A CA 1
ATOM 757 C C . GLU A 1 92 ? 10.512 -2.438 8.530 1.00 95.19 92 GLU A C 1
ATOM 759 O O . GLU A 1 92 ? 9.985 -2.946 9.525 1.00 95.19 92 GLU A O 1
ATOM 764 N N . ASP A 1 93 ? 9.929 -1.430 7.879 1.00 96.06 93 ASP A N 1
ATOM 765 C CA . ASP A 1 93 ? 8.671 -0.793 8.286 1.00 96.06 93 ASP A CA 1
ATOM 766 C C . ASP A 1 93 ? 7.474 -1.254 7.458 1.00 96.06 93 ASP A C 1
ATOM 768 O O . ASP A 1 93 ? 6.321 -0.967 7.800 1.00 96.06 93 ASP A O 1
ATOM 772 N N . ILE A 1 94 ? 7.730 -1.989 6.379 1.00 95.94 94 ILE A N 1
ATOM 773 C CA . ILE A 1 94 ? 6.713 -2.499 5.471 1.00 95.94 94 ILE A CA 1
ATOM 774 C C . ILE A 1 94 ? 5.958 -3.656 6.104 1.00 95.94 94 ILE A C 1
ATOM 776 O O . ILE A 1 94 ? 6.533 -4.635 6.574 1.00 95.94 94 ILE A O 1
ATOM 780 N N . HIS A 1 95 ? 4.641 -3.606 5.964 1.00 96.56 95 HIS A N 1
ATOM 781 C CA . HIS A 1 95 ? 3.794 -4.778 6.051 1.00 96.56 95 HIS A CA 1
ATOM 782 C C . HIS A 1 95 ? 2.927 -4.871 4.797 1.00 96.56 95 HIS A C 1
ATOM 784 O O . HIS A 1 95 ? 2.392 -3.866 4.317 1.00 96.56 95 HIS A O 1
ATOM 790 N N . CYS A 1 96 ? 2.791 -6.082 4.261 1.00 96.94 96 CYS A N 1
ATOM 791 C CA . CYS A 1 96 ? 1.832 -6.364 3.203 1.00 96.94 96 CYS A CA 1
ATOM 792 C C . CYS A 1 96 ? 0.535 -6.828 3.856 1.00 96.94 96 CYS A C 1
ATOM 794 O O . CYS A 1 96 ? 0.531 -7.798 4.607 1.00 96.94 96 CYS A O 1
ATOM 796 N N . HIS A 1 97 ? -0.530 -6.068 3.659 1.00 98.00 97 HIS A N 1
ATOM 797 C CA . HIS A 1 97 ? -1.838 -6.327 4.231 1.00 98.00 97 HIS A CA 1
ATOM 798 C C . HIS A 1 97 ? -2.738 -6.959 3.174 1.00 98.00 97 HIS A C 1
ATOM 800 O O . HIS A 1 97 ? -2.837 -6.443 2.056 1.00 98.00 97 HIS A O 1
ATOM 806 N N . HIS A 1 98 ? -3.405 -8.047 3.545 1.00 98.38 98 HIS A N 1
ATOM 807 C CA . HIS A 1 98 ? -4.537 -8.583 2.802 1.00 98.38 98 HIS A CA 1
ATOM 808 C C . HIS A 1 98 ? -5.761 -7.708 3.062 1.00 98.38 98 HIS A C 1
ATOM 810 O O . HIS A 1 98 ? -6.213 -7.631 4.199 1.00 98.38 98 HIS A O 1
ATOM 816 N N . ILE A 1 99 ? -6.297 -7.070 2.018 1.00 98.31 99 ILE A N 1
ATOM 817 C CA . ILE A 1 99 ? -7.475 -6.195 2.102 1.00 98.31 99 ILE A CA 1
ATOM 818 C C . ILE A 1 99 ? -8.655 -6.977 2.676 1.00 98.31 99 ILE A C 1
ATOM 820 O O . ILE A 1 99 ? -9.285 -6.526 3.625 1.00 98.31 99 ILE A O 1
ATOM 824 N N . VAL A 1 100 ? -8.927 -8.155 2.116 1.00 98.06 100 VAL A N 1
ATOM 825 C CA . VAL A 1 100 ? -9.765 -9.178 2.740 1.00 98.06 100 VAL A CA 1
ATOM 826 C C . VAL A 1 100 ? -8.824 -10.220 3.349 1.00 98.06 100 VAL A C 1
ATOM 828 O O . VAL A 1 100 ? -8.051 -10.827 2.601 1.00 98.06 100 VAL A O 1
ATOM 831 N N . PRO A 1 101 ? -8.842 -10.436 4.674 1.00 97.00 101 PRO A N 1
ATOM 832 C CA . PRO A 1 101 ? -8.017 -11.443 5.335 1.00 97.00 101 PRO A CA 1
ATOM 833 C C . PRO A 1 101 ? -8.294 -12.874 4.858 1.00 97.00 101 PRO A C 1
ATOM 835 O O . PRO A 1 101 ? -9.421 -13.211 4.497 1.00 97.00 101 PRO A O 1
ATOM 838 N N . LYS A 1 102 ? -7.292 -13.761 4.948 1.00 95.19 102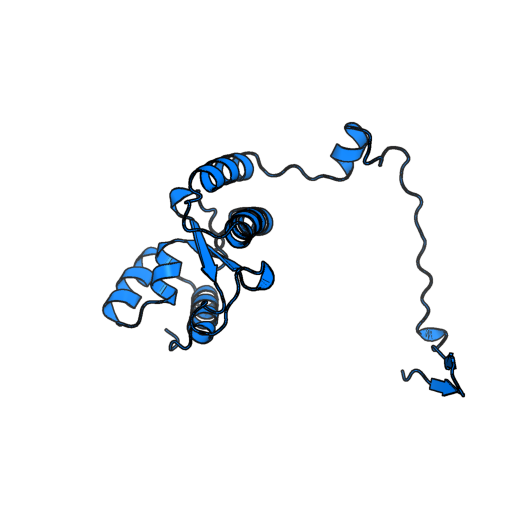 LYS A N 1
ATOM 839 C CA . LYS A 1 102 ? -7.422 -15.177 4.542 1.00 95.19 102 LYS A CA 1
ATOM 840 C C . LYS A 1 102 ? -8.564 -15.917 5.246 1.00 95.19 102 LYS A C 1
ATOM 842 O O . LYS A 1 102 ? -9.284 -16.673 4.606 1.00 95.19 102 LYS A O 1
ATOM 847 N N . TYR A 1 103 ? -8.776 -15.656 6.537 1.00 94.81 103 TYR A N 1
ATOM 848 C CA . TYR 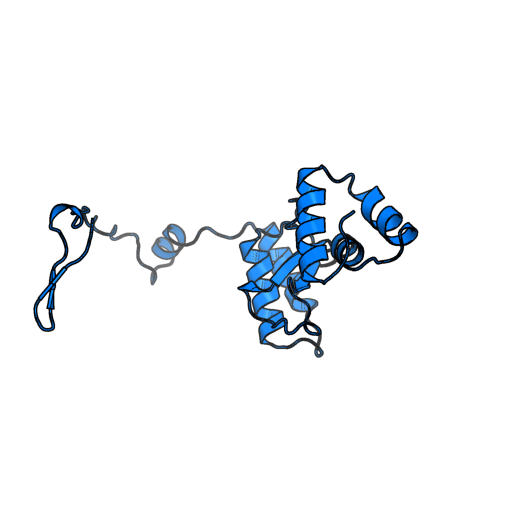A 1 103 ? -9.860 -16.285 7.303 1.00 94.81 103 TYR A CA 1
ATOM 849 C C . TYR A 1 103 ? -11.267 -15.830 6.864 1.00 94.81 103 TYR A C 1
ATOM 851 O O . TYR A 1 103 ? -12.244 -16.488 7.201 1.00 94.81 103 TYR A O 1
ATOM 859 N N . LEU A 1 104 ? -11.373 -14.741 6.090 1.00 96.69 104 LEU A N 1
ATOM 860 C CA . LEU A 1 104 ? -12.609 -14.268 5.451 1.00 96.69 104 LEU A CA 1
ATOM 861 C C . LEU A 1 104 ? -12.665 -14.618 3.952 1.00 96.69 104 LEU A C 1
ATOM 863 O O . LEU A 1 104 ? -13.415 -13.999 3.202 1.00 96.69 104 LEU A O 1
ATOM 867 N N . GLY A 1 105 ? -11.860 -15.581 3.490 1.00 96.38 105 GLY A N 1
ATOM 868 C CA . GLY A 1 105 ? -11.809 -15.987 2.080 1.00 96.38 105 GLY A CA 1
ATOM 869 C C . GLY A 1 105 ? -10.891 -15.130 1.203 1.00 96.38 105 GLY A C 1
ATOM 870 O O . GLY A 1 105 ? -10.926 -15.233 -0.022 1.00 96.38 105 GLY A O 1
ATOM 871 N N . GLY A 1 106 ? -10.058 -14.282 1.808 1.00 97.25 106 GLY A N 1
ATOM 872 C CA . GLY A 1 106 ? -9.008 -13.552 1.109 1.00 97.25 106 GLY A CA 1
ATOM 873 C C . GLY A 1 106 ? -7.942 -14.459 0.492 1.00 97.25 106 GLY A C 1
ATOM 874 O O . GLY A 1 106 ? -7.635 -15.530 1.011 1.00 97.25 106 GLY A O 1
ATOM 875 N N . THR A 1 107 ? -7.326 -13.996 -0.594 1.00 97.19 107 THR A N 1
ATOM 876 C CA . THR A 1 107 ? -6.281 -14.728 -1.334 1.00 97.19 107 THR A CA 1
ATOM 877 C C . THR A 1 107 ? -4.970 -13.942 -1.381 1.00 97.19 107 THR A C 1
ATOM 879 O O . THR A 1 107 ? -4.950 -12.750 -1.070 1.00 97.19 107 THR A O 1
ATOM 882 N N . ASP A 1 108 ? -3.880 -14.590 -1.800 1.00 97.06 108 ASP A N 1
ATOM 883 C CA . ASP A 1 108 ? -2.573 -13.946 -2.020 1.00 97.06 108 ASP A CA 1
ATOM 884 C C . ASP A 1 108 ? -2.490 -13.187 -3.357 1.00 97.06 108 ASP A C 1
ATOM 886 O O . ASP A 1 108 ? -1.432 -12.659 -3.713 1.00 97.06 108 ASP A O 1
ATOM 890 N N . ARG A 1 109 ? -3.616 -13.080 -4.076 1.00 97.31 109 ARG A N 1
ATOM 891 C CA . ARG A 1 109 ? -3.713 -12.375 -5.350 1.00 97.31 109 ARG A CA 1
ATOM 892 C C . ARG A 1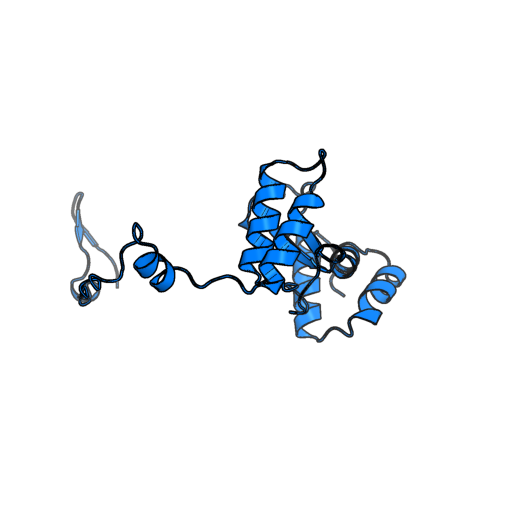 109 ? -3.314 -10.918 -5.204 1.00 97.31 109 ARG A C 1
ATOM 894 O O . ARG A 1 109 ? -3.682 -10.232 -4.250 1.00 97.31 109 ARG A O 1
ATOM 901 N N . PHE A 1 110 ? -2.644 -10.415 -6.232 1.00 97.44 110 PHE A N 1
ATOM 902 C CA . PHE A 1 110 ? -2.177 -9.040 -6.290 1.00 97.44 110 PHE A CA 1
ATOM 903 C C . PHE A 1 110 ? -3.278 -8.011 -5.977 1.00 97.44 110 PHE A C 1
ATOM 905 O O . PHE A 1 110 ? -3.059 -7.084 -5.207 1.00 97.44 110 PHE A O 1
ATOM 912 N N . ASP A 1 111 ? -4.483 -8.141 -6.525 1.00 97.50 111 ASP A N 1
ATOM 913 C CA . ASP A 1 111 ? -5.594 -7.208 -6.276 1.00 97.50 111 ASP A CA 1
ATOM 914 C C . ASP A 1 111 ? -6.019 -7.119 -4.794 1.00 97.50 111 ASP A C 1
ATOM 916 O O . ASP A 1 111 ? -6.410 -6.039 -4.349 1.00 97.50 111 ASP A O 1
ATOM 920 N N . ASN A 1 112 ? -5.840 -8.191 -4.018 1.00 98.38 112 ASN A N 1
ATOM 921 C CA . ASN A 1 112 ? -6.156 -8.263 -2.592 1.00 98.38 112 ASN A CA 1
ATOM 922 C C . ASN A 1 112 ? -5.029 -7.765 -1.666 1.00 98.38 112 ASN A C 1
ATOM 924 O O . ASN A 1 112 ? -5.187 -7.782 -0.449 1.00 98.38 112 ASN A O 1
ATOM 928 N N . LEU A 1 113 ? -3.889 -7.315 -2.196 1.00 98.31 113 LEU A N 1
ATOM 929 C CA . LEU A 1 113 ? -2.744 -6.896 -1.382 1.00 98.31 113 LEU A CA 1
ATOM 930 C C . LEU A 1 113 ? -2.512 -5.383 -1.402 1.00 98.31 113 LEU A C 1
ATOM 932 O O . LEU A 1 113 ? -2.704 -4.696 -2.415 1.00 98.31 113 LEU A O 1
ATOM 936 N N . VAL A 1 114 ? -2.021 -4.859 -0.280 1.00 98.44 114 VAL A N 1
ATOM 937 C CA . VAL A 1 114 ? -1.616 -3.459 -0.144 1.00 98.44 114 VAL A CA 1
ATOM 938 C C . VAL A 1 114 ? -0.419 -3.299 0.791 1.00 98.44 114 VAL A C 1
ATOM 940 O O . VAL A 1 114 ? -0.338 -3.925 1.843 1.00 98.44 114 VAL A O 1
ATOM 943 N N . ILE A 1 115 ? 0.519 -2.426 0.425 1.00 98.38 115 ILE A N 1
ATOM 944 C CA . ILE A 1 115 ? 1.650 -2.059 1.277 1.00 98.38 115 ILE A CA 1
ATOM 945 C C . ILE A 1 115 ? 1.278 -0.904 2.200 1.00 98.38 115 ILE A C 1
ATOM 947 O O . ILE A 1 115 ? 0.872 0.178 1.753 1.00 98.38 115 ILE A O 1
ATOM 951 N N . ILE A 1 116 ? 1.478 -1.123 3.495 1.00 98.50 116 ILE A N 1
ATOM 952 C CA . ILE A 1 116 ? 1.268 -0.143 4.558 1.00 98.50 116 ILE A CA 1
ATOM 953 C C . ILE A 1 116 ? 2.385 -0.233 5.603 1.00 98.50 116 ILE A C 1
ATOM 955 O O . ILE A 1 116 ? 3.208 -1.145 5.580 1.00 98.50 116 ILE A O 1
ATOM 959 N N . HIS A 1 117 ? 2.425 0.731 6.522 1.00 98.12 117 HIS A N 1
ATOM 960 C CA . HIS A 1 117 ? 3.365 0.695 7.639 1.00 98.12 117 HIS A CA 1
ATOM 961 C C . HIS A 1 117 ? 2.945 -0.395 8.640 1.00 98.12 117 HIS A C 1
ATOM 963 O O . HIS A 1 117 ? 1.756 -0.520 8.940 1.00 98.12 117 HIS A O 1
ATOM 969 N N . LYS A 1 118 ? 3.891 -1.139 9.222 1.00 96.94 118 LYS A N 1
ATOM 970 C CA . LYS A 1 118 ? 3.621 -2.250 10.160 1.00 96.94 118 LYS A CA 1
ATOM 971 C C . LYS A 1 118 ? 2.751 -1.866 11.361 1.00 96.94 118 LYS A C 1
ATOM 973 O O . LYS A 1 118 ? 1.937 -2.658 11.820 1.00 96.94 118 LYS A O 1
ATOM 978 N N . TRP A 1 119 ? 2.859 -0.630 11.844 1.00 97.38 119 TRP A N 1
ATOM 979 C CA . TRP A 1 119 ? 2.004 -0.121 12.928 1.00 97.38 119 TRP A CA 1
ATOM 980 C C . TRP A 1 119 ? 0.588 0.233 12.460 1.00 97.38 119 TRP A C 1
ATOM 982 O O . TRP A 1 119 ? -0.361 0.030 13.207 1.00 97.38 119 TRP A O 1
ATOM 992 N N . LEU A 1 120 ? 0.422 0.687 11.213 1.00 97.81 120 LEU A N 1
ATOM 993 C CA . LEU A 1 120 ? -0.905 0.912 10.632 1.00 97.81 120 LEU A CA 1
ATOM 994 C C . LEU A 1 120 ? -1.606 -0.412 10.325 1.00 97.81 120 LEU A C 1
ATOM 996 O O . LEU A 1 120 ? -2.817 -0.502 10.473 1.00 97.81 120 LEU A O 1
ATOM 1000 N N . HIS A 1 121 ? -0.852 -1.457 9.974 1.00 97.94 121 HIS A N 1
ATOM 1001 C CA . HIS A 1 121 ? -1.393 -2.813 9.897 1.00 97.94 121 HIS A CA 1
ATOM 1002 C C . HIS A 1 121 ? -1.980 -3.259 11.243 1.00 97.94 121 HIS A C 1
ATOM 1004 O O . HIS A 1 121 ? -3.114 -3.728 11.299 1.00 97.94 121 HIS A O 1
ATOM 1010 N N . LYS A 1 122 ? -1.249 -3.028 12.343 1.00 97.56 122 LYS A N 1
ATOM 1011 C CA . LYS A 1 122 ? -1.759 -3.287 13.699 1.00 97.56 122 LYS A CA 1
ATOM 1012 C C . LYS A 1 122 ? -2.979 -2.425 14.034 1.00 97.56 122 LYS A C 1
ATOM 1014 O O . LYS A 1 122 ? -3.922 -2.944 14.615 1.00 97.56 122 LYS A O 1
ATOM 1019 N N . LEU A 1 123 ? -2.996 -1.151 13.631 1.00 97.94 123 LEU A N 1
ATOM 1020 C CA . LEU A 1 123 ? -4.156 -0.267 13.804 1.00 97.94 123 LEU A CA 1
ATOM 1021 C C . LEU A 1 123 ? -5.404 -0.795 13.081 1.00 97.94 123 LEU A C 1
ATOM 1023 O O . LEU A 1 123 ? -6.490 -0.757 13.650 1.00 97.94 123 LEU A O 1
ATOM 1027 N N . ILE A 1 124 ? -5.269 -1.304 11.852 1.00 98.12 124 ILE A N 1
ATOM 1028 C CA . ILE A 1 124 ? -6.395 -1.881 11.098 1.00 98.12 124 ILE A CA 1
ATOM 1029 C C . ILE A 1 124 ? -6.990 -3.076 11.849 1.00 98.12 124 ILE A C 1
ATOM 1031 O O . ILE A 1 124 ? -8.204 -3.184 11.941 1.00 98.12 124 ILE A O 1
ATOM 1035 N N . HIS A 1 125 ? -6.164 -3.933 12.444 1.00 97.31 125 HIS A N 1
ATOM 1036 C CA . HIS A 1 125 ? -6.646 -5.124 13.151 1.00 97.31 125 HIS A CA 1
ATOM 1037 C C . HIS A 1 125 ? -6.944 -4.912 14.645 1.00 97.31 125 HIS A C 1
ATOM 1039 O O . HIS A 1 125 ? -7.403 -5.837 15.310 1.00 97.31 125 HIS A O 1
ATOM 1045 N N . ALA A 1 126 ? -6.699 -3.720 15.196 1.00 96.94 126 ALA A N 1
ATOM 1046 C CA . ALA A 1 126 ? -6.935 -3.447 16.610 1.00 96.94 126 ALA A CA 1
ATOM 1047 C C . ALA A 1 126 ? -8.440 -3.403 16.932 1.00 96.94 126 ALA A C 1
ATOM 1049 O O . ALA A 1 126 ? -9.198 -2.663 16.299 1.00 96.94 126 ALA A O 1
ATOM 1050 N N . VAL A 1 127 ? -8.855 -4.170 17.942 1.00 95.25 127 VAL A N 1
ATOM 1051 C CA . VAL A 1 127 ? -10.240 -4.211 18.448 1.00 95.25 127 VAL A CA 1
ATOM 1052 C C . VAL A 1 127 ? -10.387 -3.360 19.708 1.00 95.25 127 VAL A C 1
ATOM 1054 O O . VAL A 1 127 ? -11.359 -2.628 19.860 1.00 95.25 127 VAL A O 1
ATOM 1057 N N . GLU A 1 128 ? -9.400 -3.417 20.601 1.00 96.19 128 GLU A N 1
ATOM 1058 C CA . GLU A 1 128 ? -9.437 -2.696 21.870 1.00 96.19 128 GLU A CA 1
ATOM 1059 C C . GLU A 1 128 ? -9.210 -1.185 21.672 1.00 96.19 128 GLU A C 1
ATOM 1061 O O . GLU A 1 128 ? -8.211 -0.798 21.050 1.00 96.19 128 GLU A O 1
ATOM 1066 N N . PRO A 1 129 ? -10.053 -0.310 22.257 1.00 94.56 129 PRO A N 1
ATOM 1067 C CA . PRO A 1 129 ? -9.909 1.145 22.137 1.00 94.56 129 PRO A CA 1
ATOM 1068 C C . PRO A 1 129 ? -8.531 1.669 22.559 1.00 94.56 129 PRO A C 1
ATOM 1070 O O . PRO A 1 129 ? -7.973 2.562 21.924 1.00 94.56 129 PRO A O 1
ATOM 1073 N N . GLN A 1 130 ? -7.939 1.067 23.594 1.00 95.19 130 GLN A N 1
ATOM 1074 C CA . GLN A 1 130 ? -6.611 1.433 24.095 1.00 95.19 130 GLN A CA 1
ATOM 1075 C C . GLN A 1 130 ? -5.516 1.164 23.051 1.00 95.19 130 GLN A C 1
ATOM 1077 O O . GLN A 1 130 ? -4.607 1.975 22.863 1.00 95.19 130 GLN A O 1
ATOM 1082 N N . MET A 1 131 ? -5.620 0.044 22.330 1.00 95.44 131 MET A N 1
ATOM 1083 C CA . MET A 1 131 ? -4.676 -0.333 21.278 1.00 95.44 131 MET A CA 1
ATOM 1084 C C . MET A 1 131 ? -4.873 0.505 20.016 1.00 95.44 131 MET A C 1
ATOM 1086 O O . MET A 1 131 ? -3.889 0.894 19.383 1.00 95.44 131 MET A O 1
ATOM 1090 N N . ILE A 1 132 ? -6.124 0.832 19.681 1.00 95.31 132 ILE A N 1
ATOM 1091 C CA . ILE A 1 132 ? -6.452 1.760 18.593 1.00 95.31 132 ILE A CA 1
ATOM 1092 C C . ILE A 1 132 ? -5.763 3.102 18.843 1.00 95.31 132 ILE A C 1
ATOM 1094 O O . ILE A 1 132 ? -5.007 3.562 17.990 1.00 95.31 132 ILE A O 1
ATOM 1098 N N . GLU A 1 133 ? -5.933 3.689 20.028 1.00 94.19 133 GLU A N 1
ATOM 1099 C CA . GLU A 1 133 ? -5.327 4.984 20.341 1.00 94.19 133 GLU A CA 1
ATOM 1100 C C . GLU A 1 133 ? -3.793 4.911 20.362 1.00 94.19 133 GLU A C 1
ATOM 1102 O O . GLU A 1 133 ? -3.112 5.755 19.775 1.00 94.19 133 GLU A O 1
ATOM 1107 N N . LYS A 1 134 ? -3.231 3.834 20.930 1.00 95.31 134 LYS A N 1
ATOM 1108 C CA . LYS A 1 134 ? -1.782 3.577 20.940 1.00 95.31 134 LYS A CA 1
ATOM 1109 C C . LYS A 1 134 ? -1.175 3.569 19.536 1.00 95.31 134 LYS A C 1
ATOM 1111 O O . LYS A 1 134 ? -0.083 4.104 19.346 1.00 95.31 134 LYS A O 1
ATOM 1116 N N . TYR A 1 135 ? -1.845 2.952 18.561 1.00 94.81 135 TYR A N 1
ATOM 1117 C CA . TYR A 1 135 ? -1.350 2.879 17.185 1.00 94.81 135 TYR A CA 1
ATOM 1118 C C . TYR A 1 135 ? -1.742 4.084 16.325 1.00 94.81 135 TYR A C 1
ATOM 1120 O O . TYR A 1 135 ? -1.042 4.366 15.356 1.00 94.81 135 TYR A O 1
ATOM 1128 N N . LYS A 1 136 ? -2.815 4.805 16.667 1.00 93.44 136 LYS A N 1
ATOM 1129 C CA . LYS A 1 136 ? -3.280 6.011 15.962 1.00 93.44 136 LYS A CA 1
ATOM 1130 C C . LYS A 1 136 ? -2.411 7.227 16.293 1.00 93.44 136 LYS A C 1
ATOM 1132 O O . LYS A 1 136 ? -1.994 7.943 15.380 1.00 93.44 136 LYS A O 1
ATOM 1137 N N . ARG A 1 137 ? -2.073 7.419 17.573 1.00 92.12 137 ARG A N 1
ATOM 1138 C CA . ARG A 1 137 ? -1.364 8.600 18.097 1.00 92.12 137 ARG A CA 1
ATOM 1139 C C . ARG A 1 137 ? -0.056 8.957 17.364 1.00 92.12 137 ARG A C 1
ATOM 1141 O O . ARG A 1 137 ? 0.120 10.135 17.064 1.00 92.12 137 ARG A O 1
ATOM 1148 N N . PRO A 1 138 ? 0.846 8.015 17.012 1.00 93.62 138 PRO A N 1
ATOM 1149 C CA . PRO A 1 138 ? 2.123 8.362 16.378 1.00 93.62 138 PRO A CA 1
ATOM 1150 C C . PRO A 1 138 ? 2.005 8.932 14.958 1.00 93.62 138 PRO A C 1
ATOM 1152 O O . PRO A 1 138 ? 2.927 9.594 14.496 1.00 93.62 138 PRO A O 1
ATOM 1155 N N . PHE A 1 139 ? 0.904 8.662 14.247 1.00 92.62 139 PHE A N 1
ATOM 1156 C CA . PHE A 1 139 ? 0.778 9.004 12.825 1.00 92.62 139 PHE A CA 1
ATOM 1157 C C . PHE A 1 139 ? 0.053 10.322 12.560 1.00 92.62 139 PHE A C 1
ATOM 1159 O O . PHE A 1 139 ? 0.073 10.772 11.417 1.00 92.62 139 PHE A O 1
ATOM 1166 N N . ASN A 1 140 ? -0.591 10.913 13.576 1.00 91.94 140 ASN A N 1
ATOM 1167 C CA . ASN A 1 140 ? -1.401 12.132 13.460 1.00 91.94 140 ASN A CA 1
ATOM 1168 C C . ASN A 1 140 ? -2.258 12.152 12.174 1.00 91.94 140 ASN A C 1
ATOM 1170 O O . ASN A 1 140 ? -2.119 13.024 11.313 1.00 91.94 140 ASN A O 1
ATOM 1174 N N . LEU A 1 141 ? -3.068 11.102 11.996 1.00 94.62 141 LEU A N 1
ATOM 1175 C CA . LEU A 1 141 ? -3.775 10.842 10.743 1.00 94.62 141 LEU A CA 1
ATOM 1176 C C . LEU A 1 141 ? -4.794 11.944 10.427 1.00 94.62 141 LEU A C 1
ATOM 1178 O O . LEU A 1 141 ? -5.607 12.324 11.266 1.00 94.62 141 LEU A O 1
ATOM 1182 N N . THR A 1 142 ? -4.807 12.393 9.175 1.00 96.25 142 THR A N 1
ATOM 1183 C CA . THR A 1 142 ? -5.841 13.301 8.654 1.00 96.25 142 THR A CA 1
ATOM 1184 C C . THR A 1 142 ? -7.177 12.571 8.474 1.00 96.25 142 THR A C 1
ATOM 1186 O O . THR A 1 142 ? -7.194 11.351 8.313 1.00 96.25 142 THR A O 1
ATOM 1189 N N . GLY A 1 143 ? -8.298 13.301 8.393 1.00 96.31 143 GLY A N 1
ATOM 1190 C CA . GLY A 1 143 ? -9.627 12.699 8.177 1.00 96.31 143 GLY A CA 1
ATOM 1191 C C . GLY A 1 143 ? -9.677 11.736 6.980 1.00 96.31 143 GLY A C 1
ATOM 1192 O O . GLY A 1 143 ? -10.094 10.593 7.120 1.00 96.31 143 GLY A O 1
ATOM 1193 N N . LYS A 1 144 ? -9.090 12.123 5.838 1.00 96.69 144 LYS A N 1
ATOM 1194 C CA . LYS A 1 144 ? -8.986 11.255 4.646 1.00 96.69 144 LYS A CA 1
ATOM 1195 C C . LYS A 1 144 ? -8.141 9.997 4.873 1.00 96.69 144 LYS A C 1
ATOM 1197 O O . LYS A 1 144 ? -8.342 8.978 4.217 1.00 96.69 144 LYS A O 1
ATOM 1202 N N . GLN A 1 145 ? -7.133 10.063 5.741 1.00 97.50 145 GLN A N 1
ATOM 1203 C CA . GLN A 1 145 ? -6.323 8.894 6.087 1.00 97.50 145 GLN A CA 1
ATOM 1204 C C . GLN A 1 145 ? -7.077 7.971 7.049 1.00 97.50 145 GLN A C 1
ATOM 1206 O O . GLN A 1 145 ? -6.966 6.757 6.904 1.00 97.50 145 GLN A O 1
ATOM 1211 N N . ILE A 1 146 ? -7.877 8.527 7.963 1.00 97.44 146 ILE A N 1
ATOM 1212 C CA . ILE A 1 146 ? -8.778 7.765 8.837 1.00 97.44 146 ILE A CA 1
ATOM 1213 C C . ILE A 1 146 ? -9.844 7.045 8.004 1.00 97.44 146 ILE A C 1
ATOM 1215 O O . ILE A 1 146 ? -10.019 5.846 8.178 1.00 97.44 146 ILE A O 1
ATOM 1219 N N . GLU A 1 147 ? -10.459 7.706 7.020 1.00 97.88 147 GLU A N 1
ATOM 1220 C CA . GLU A 1 147 ? -11.389 7.063 6.074 1.00 97.88 147 GLU A CA 1
ATOM 1221 C C . GLU A 1 147 ? -10.755 5.851 5.373 1.00 97.88 147 GLU A C 1
ATOM 1223 O O . GLU A 1 147 ? -11.376 4.799 5.250 1.00 97.88 147 GLU A O 1
ATOM 1228 N N . ARG A 1 148 ? -9.483 5.954 4.960 1.00 97.94 148 ARG A N 1
ATOM 1229 C CA . ARG A 1 148 ? -8.751 4.818 4.373 1.00 97.94 148 ARG A CA 1
ATOM 1230 C C . ARG A 1 148 ? -8.502 3.699 5.376 1.00 97.94 148 ARG A C 1
ATOM 1232 O O . ARG A 1 148 ? -8.574 2.537 4.994 1.00 97.94 148 ARG A O 1
ATOM 1239 N N . VAL A 1 149 ?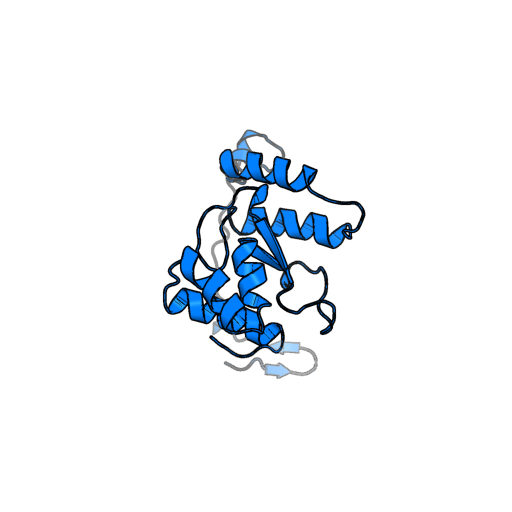 -8.173 4.029 6.625 1.00 98.12 149 VAL A N 1
ATOM 1240 C CA . VAL A 1 149 ? -8.040 3.025 7.690 1.00 98.12 149 VAL A CA 1
ATOM 1241 C C . VAL A 1 149 ? -9.377 2.316 7.889 1.00 98.12 149 VAL A C 1
ATOM 1243 O O . VAL A 1 149 ? -9.407 1.090 7.859 1.00 98.12 149 VAL A O 1
ATOM 1246 N N . ASN A 1 150 ? -10.473 3.067 7.997 1.00 98.31 150 ASN A N 1
ATOM 1247 C CA . ASN A 1 150 ? -11.821 2.534 8.181 1.00 98.31 150 ASN A CA 1
ATOM 1248 C C . ASN A 1 150 ? -12.250 1.642 7.015 1.00 98.31 150 ASN A C 1
ATOM 1250 O O . ASN A 1 150 ? -12.732 0.543 7.258 1.00 98.31 150 ASN A O 1
ATOM 1254 N N . TYR A 1 151 ? -11.934 2.019 5.774 1.00 98.31 151 TYR A N 1
ATOM 1255 C CA . TYR A 1 151 ? -12.143 1.155 4.611 1.00 98.31 151 TYR A CA 1
ATOM 1256 C C . TYR A 1 151 ? -11.485 -0.227 4.776 1.00 98.31 151 TYR A C 1
ATOM 1258 O O . TYR A 1 151 ? -12.113 -1.246 4.504 1.00 98.31 151 TYR A O 1
ATOM 1266 N N . TYR A 1 152 ? -10.230 -0.297 5.238 1.00 98.19 152 TYR A N 1
ATOM 1267 C CA . TYR A 1 152 ? -9.564 -1.588 5.462 1.00 98.19 152 TYR A CA 1
ATOM 1268 C C . TYR A 1 152 ? -10.120 -2.333 6.683 1.00 98.19 152 TYR A C 1
ATOM 1270 O O . TYR A 1 152 ? -10.234 -3.557 6.647 1.00 98.19 152 TYR A O 1
ATOM 1278 N N . ARG A 1 153 ? -10.510 -1.609 7.740 1.00 98.06 153 ARG A N 1
ATOM 1279 C CA . ARG A 1 153 ? -11.160 -2.185 8.929 1.00 98.06 153 ARG A CA 1
ATOM 1280 C C . ARG A 1 153 ? -12.479 -2.862 8.566 1.00 98.06 153 ARG A C 1
ATOM 1282 O O . ARG A 1 153 ? -12.683 -4.014 8.934 1.00 98.06 153 ARG A O 1
ATOM 1289 N N . GLU A 1 154 ? -13.313 -2.211 7.762 1.00 97.94 154 GLU A N 1
ATOM 1290 C CA . GLU A 1 154 ? -14.578 -2.768 7.271 1.00 97.94 154 GLU A CA 1
ATOM 1291 C C . GLU A 1 154 ? -14.367 -4.048 6.455 1.00 97.94 154 GLU A C 1
ATOM 1293 O O . GLU A 1 154 ? -15.088 -5.025 6.639 1.00 97.94 154 GLU A O 1
ATOM 1298 N N . LYS A 1 155 ? -13.336 -4.101 5.599 1.00 97.56 155 LYS A N 1
ATOM 1299 C CA . LYS A 1 155 ? -12.986 -5.323 4.845 1.00 97.56 155 LYS A CA 1
ATOM 1300 C C . LYS A 1 155 ? -12.488 -6.469 5.731 1.00 97.56 155 LYS A C 1
ATOM 1302 O O . LYS A 1 155 ? -12.524 -7.624 5.311 1.00 97.56 155 LYS A O 1
ATOM 1307 N N . CYS A 1 156 ? -12.077 -6.156 6.956 1.00 96.56 156 CYS A N 1
ATOM 1308 C CA . CYS A 1 156 ? -11.745 -7.118 8.000 1.00 96.56 156 CYS A CA 1
ATOM 1309 C C . CYS A 1 156 ? -12.927 -7.417 8.943 1.00 96.56 156 CYS A C 1
ATOM 1311 O O . CYS A 1 156 ? -12.706 -8.040 9.978 1.00 96.56 156 CYS A O 1
ATOM 1313 N N . ASN A 1 157 ? -14.152 -6.973 8.626 1.00 96.31 157 ASN A N 1
ATOM 1314 C CA . ASN A 1 157 ? -15.335 -7.047 9.496 1.00 96.31 157 ASN A CA 1
ATOM 1315 C C . ASN A 1 157 ? -15.149 -6.362 10.867 1.00 96.31 157 ASN A C 1
ATOM 1317 O O . ASN A 1 157 ? -15.673 -6.823 11.880 1.00 96.31 157 ASN A O 1
ATOM 1321 N N . LEU A 1 158 ? -14.402 -5.255 10.910 1.00 95.94 158 LEU A N 1
ATOM 1322 C CA . LEU A 1 158 ? -14.183 -4.445 12.111 1.00 95.94 158 LEU A CA 1
ATOM 1323 C C . LEU A 1 158 ? -14.898 -3.092 12.012 1.00 95.94 158 LEU A C 1
ATOM 1325 O O . LEU A 1 158 ? -15.101 -2.554 10.926 1.00 95.94 158 LEU A O 1
ATOM 1329 N N . THR A 1 159 ? -15.241 -2.519 13.166 1.00 94.38 159 THR A N 1
ATOM 1330 C CA . THR A 1 159 ? -15.897 -1.209 13.269 1.00 94.38 159 THR A CA 1
ATOM 1331 C C . THR A 1 159 ? -14.941 -0.050 12.973 1.00 94.38 159 THR A C 1
ATOM 1333 O O . THR A 1 159 ? -13.737 -0.121 13.248 1.00 94.38 159 THR A O 1
ATOM 1336 N N . SER A 1 160 ? -15.489 1.034 12.420 1.00 94.50 160 SER A N 1
ATOM 1337 C CA . SER A 1 160 ? -14.788 2.287 12.114 1.00 94.50 160 SER A CA 1
ATOM 1338 C C . SER A 1 160 ? -14.343 3.051 13.371 1.00 94.50 160 SER A C 1
ATOM 1340 O O . SER A 1 160 ? -14.985 2.951 14.418 1.00 94.50 160 SER A O 1
ATOM 1342 N N . ILE A 1 161 ? -13.264 3.833 13.245 1.00 92.12 161 ILE A N 1
ATOM 1343 C CA . ILE A 1 161 ? -12.598 4.626 14.304 1.00 92.12 161 ILE A CA 1
ATOM 1344 C C . ILE A 1 161 ? -12.386 6.098 13.915 1.00 92.12 161 ILE A C 1
ATOM 1346 O O . ILE A 1 161 ? -12.682 6.446 12.749 1.00 92.12 161 ILE A O 1
#

Secondary structure (DSSP, 8-state):
-PPEEETTEEE--GGG------PPPPTT--TTSHHHHHHH--PPPHHHHHHHHHHHHT--TTS-HHHHHHHHHHHHHTTTB-TTT--B--GGGEEEEESS-GGGT--S-GGGEEEEEHHHHHHHH--SHHHHHHHHGGG---HHHHHHHHHHHHHTT----

Sequence (161 aa):
MRTFKIGSTYLYPLADVKWRMARNFTQKLCPYTIEGRNLIYQKLKSNIVTELQELQKLTHETMTLEFGDNRLSKYSMQHGKCRITGQFLKAEDIHCHHIVPKYLGGTDRFDNLVIIHKWLHKLIHAVEPQMIEKYKRPFNLTGKQIERVNYYREKCNLTSI

Foldseek 3Di:
DDWDDDDNDIDDPPVVDDDDDPDDDDPQCDCVDPSNVPVVDDDQDPQLVVQLVVLLVVDDPPDDPLLSVLQSVQCVVLSCAAPLQRDRDHSVQWDKDQLQDVVNVTDSDNVRIHIHGPLLNQLLVDQDPVSVCVSCVVRVGDPSSQVVSQSSNVSHVHHGD

pLDDT: mean 91.78, std 7.27, range [61.78, 98.5]

InterPro domains:
  IPR002711 HNH endonuclease [PF01844] (89-118)
  IPR003615 HNH nuclease [SM00507] (69-122)
  IPR003615 HNH nuclease [cd00085] (74-125)

Radius of gyration: 22.41 Å; chains: 1; bounding box: 50×33×62 Å

Organism: Streptococcus canis (NCBI:txid1329)